Protein AF-A0AAD5UH05-F1 (afdb_monomer_lite)

Sequence (120 aa):
MGGALALFAAIDFDDRWGMQERFSIYTYGLPRSGNADWAQYVGGLSFHDRIYRYSNKVPHLPFMFLGYRHVGQEYQIQDSGTLSKCVDAPGEDESPACLNDFYELNYFKHTYYFGEHTDC

Secondary structure (DSSP, 8-state):
-HHHHHHHHHHHHHHHH--GGG--EEEESPPP-EEHHHHHHHHTSTTGGGEEEEE-S---SS-GGGTEE--SEEEEEPTTS-EEE--PPTT-SS-HHHH--GGG--GGGGGEETTEES--

Organism: NCBI:txid261099

Radius of gyration: 14.28 Å; chains: 1; bounding box: 35×25×42 Å

pLDDT: mean 84.19, std 8.8, range [56.5, 93.56]

Structure (mmCIF, N/CA/C/O backbone):
data_AF-A0AAD5UH05-F1
#
_entry.id   AF-A0AAD5UH05-F1
#
loop_
_atom_site.group_PDB
_atom_site.id
_atom_site.type_symbol
_atom_site.label_atom_id
_atom_site.label_alt_id
_atom_site.label_comp_id
_atom_site.label_asym_id
_atom_site.label_entity_id
_atom_site.label_seq_id
_atom_site.pdbx_PDB_ins_code
_atom_site.Cartn_x
_atom_site.Cartn_y
_atom_site.Cartn_z
_atom_site.occupancy
_atom_site.B_iso_or_equiv
_atom_site.auth_seq_id
_atom_site.auth_comp_id
_atom_site.auth_asym_id
_atom_site.auth_atom_id
_atom_site.pdbx_PDB_model_num
ATOM 1 N N . MET A 1 1 ? 6.592 -10.128 0.812 1.00 74.88 1 MET A N 1
ATOM 2 C CA . MET A 1 1 ? 5.303 -10.589 1.400 1.00 74.88 1 MET A CA 1
ATOM 3 C C . MET A 1 1 ? 4.946 -9.962 2.758 1.00 74.88 1 MET A C 1
ATOM 5 O O . MET A 1 1 ? 3.824 -10.160 3.207 1.00 74.88 1 MET A O 1
ATOM 9 N N . GLY A 1 2 ? 5.809 -9.158 3.396 1.00 87.50 2 GLY A N 1
ATOM 10 C CA . GLY A 1 2 ? 5.472 -8.502 4.672 1.00 87.50 2 GLY A CA 1
ATOM 11 C C . GLY A 1 2 ? 4.301 -7.509 4.605 1.00 87.50 2 GLY A C 1
ATOM 12 O O . GLY A 1 2 ? 3.571 -7.378 5.580 1.00 87.50 2 GLY A O 1
ATOM 13 N N . GLY A 1 3 ? 4.057 -6.873 3.451 1.00 88.19 3 GLY A N 1
ATOM 14 C CA . GLY A 1 3 ? 2.970 -5.896 3.299 1.00 88.19 3 GLY A CA 1
ATOM 15 C C . GLY A 1 3 ? 1.572 -6.468 3.566 1.00 88.19 3 GLY A C 1
ATOM 16 O O . GLY A 1 3 ? 0.785 -5.843 4.269 1.00 88.19 3 GLY A O 1
ATOM 17 N N . ALA A 1 4 ? 1.274 -7.674 3.067 1.00 91.75 4 ALA A N 1
ATOM 18 C CA . ALA A 1 4 ? -0.031 -8.303 3.289 1.00 91.75 4 ALA A CA 1
ATOM 19 C C . ALA A 1 4 ? -0.240 -8.673 4.766 1.00 91.75 4 ALA A C 1
ATOM 21 O O . ALA A 1 4 ? -1.312 -8.445 5.316 1.00 91.75 4 ALA A O 1
ATOM 22 N N . LEU A 1 5 ? 0.809 -9.172 5.429 1.00 93.56 5 LEU A N 1
ATOM 23 C CA . LEU A 1 5 ? 0.771 -9.471 6.862 1.00 93.56 5 LEU A CA 1
ATOM 24 C C . LEU A 1 5 ? 0.570 -8.210 7.704 1.00 93.56 5 LEU A C 1
ATOM 26 O O . LEU A 1 5 ? -0.231 -8.235 8.630 1.00 93.56 5 LEU A O 1
ATOM 30 N N . ALA A 1 6 ? 1.252 -7.111 7.370 1.00 93.19 6 ALA A N 1
ATOM 31 C CA . ALA A 1 6 ? 1.088 -5.837 8.068 1.00 93.19 6 ALA A CA 1
ATOM 32 C C . ALA A 1 6 ? -0.348 -5.302 7.950 1.00 93.19 6 ALA A C 1
ATOM 34 O O . ALA A 1 6 ? -0.915 -4.851 8.942 1.00 93.19 6 ALA A O 1
ATOM 35 N N . LEU A 1 7 ? -0.954 -5.410 6.762 1.00 92.75 7 LEU A N 1
ATOM 36 C CA . LEU A 1 7 ? -2.354 -5.046 6.541 1.00 92.75 7 LEU A CA 1
ATOM 37 C C . LEU A 1 7 ? -3.300 -5.894 7.404 1.00 92.75 7 LEU A C 1
ATOM 39 O O . LEU A 1 7 ? -4.139 -5.342 8.110 1.00 92.75 7 LEU A O 1
ATOM 43 N N . PHE A 1 8 ? -3.156 -7.222 7.376 1.00 93.12 8 PHE A N 1
ATOM 44 C CA . PHE A 1 8 ? -4.010 -8.109 8.171 1.00 93.12 8 PHE A CA 1
ATOM 45 C C . PHE A 1 8 ? -3.830 -7.893 9.674 1.00 93.12 8 PHE A C 1
ATOM 47 O O . PHE A 1 8 ? -4.817 -7.838 10.399 1.00 93.12 8 PHE A O 1
ATOM 54 N N . ALA A 1 9 ? -2.590 -7.717 10.135 1.00 92.88 9 ALA A N 1
ATOM 55 C CA . ALA A 1 9 ? -2.296 -7.445 11.536 1.00 92.88 9 ALA A CA 1
ATOM 56 C C . ALA A 1 9 ? -2.910 -6.120 11.998 1.00 92.88 9 ALA A C 1
ATOM 58 O O . ALA A 1 9 ? -3.438 -6.053 13.100 1.00 92.88 9 ALA A O 1
ATOM 59 N N . ALA A 1 10 ? -2.880 -5.079 11.165 1.00 91.50 10 ALA A N 1
ATOM 60 C CA . ALA A 1 10 ? -3.489 -3.797 11.499 1.00 91.50 10 ALA A CA 1
ATOM 61 C C . ALA A 1 10 ? -5.022 -3.874 11.571 1.00 91.50 10 ALA A C 1
ATOM 63 O O . ALA A 1 10 ? -5.615 -3.266 12.455 1.00 91.50 10 ALA A O 1
ATOM 64 N N . ILE A 1 11 ? -5.658 -4.647 10.684 1.00 91.44 11 ILE A N 1
ATOM 65 C CA . ILE A 1 11 ? -7.109 -4.878 10.725 1.00 91.44 11 ILE A CA 1
ATOM 66 C C . ILE A 1 11 ? -7.498 -5.697 11.966 1.00 91.44 11 ILE A C 1
ATOM 68 O O . ILE A 1 11 ? -8.431 -5.315 12.660 1.00 91.44 11 ILE A O 1
ATOM 72 N N . ASP A 1 12 ? -6.770 -6.774 12.289 1.00 92.94 12 ASP A N 1
ATOM 73 C CA . ASP A 1 12 ? -6.995 -7.558 13.521 1.00 92.94 12 ASP A CA 1
ATOM 74 C C . ASP A 1 12 ? -6.756 -6.711 14.781 1.00 92.94 12 ASP A C 1
ATOM 76 O O . ASP A 1 12 ? -7.482 -6.823 15.767 1.00 92.94 12 ASP A O 1
ATOM 80 N N . PHE A 1 13 ? -5.765 -5.817 14.740 1.00 90.44 13 PHE A N 1
ATOM 81 C CA . PHE A 1 13 ? -5.491 -4.895 15.834 1.00 90.44 13 PHE A CA 1
ATOM 82 C C . PHE A 1 13 ? -6.619 -3.873 16.021 1.00 90.44 13 PHE A C 1
ATOM 84 O O . PHE A 1 13 ? -7.011 -3.572 17.151 1.00 90.44 13 PHE A O 1
ATOM 91 N N . ASP A 1 14 ? -7.175 -3.358 14.929 1.00 90.38 14 ASP A N 1
ATOM 92 C CA . ASP A 1 14 ? -8.325 -2.467 15.003 1.00 90.38 14 ASP A CA 1
ATOM 93 C C . ASP A 1 14 ? -9.570 -3.172 15.550 1.00 90.38 14 ASP A C 1
ATOM 95 O O . ASP A 1 14 ? -10.186 -2.680 16.492 1.00 90.38 14 ASP A O 1
ATOM 99 N N . ASP A 1 15 ? -9.881 -4.362 15.035 1.00 89.56 15 ASP A N 1
ATOM 100 C CA . ASP A 1 15 ? -11.053 -5.146 15.439 1.00 89.56 15 ASP A CA 1
ATOM 101 C C . ASP A 1 15 ? -11.049 -5.474 16.944 1.00 89.56 15 ASP A C 1
ATOM 103 O O . ASP A 1 15 ? -12.074 -5.390 17.623 1.00 89.56 15 ASP A O 1
ATOM 107 N N . ARG A 1 16 ? -9.873 -5.779 17.508 1.00 91.12 16 ARG A N 1
ATOM 108 C CA . ARG A 1 16 ? -9.739 -6.150 18.927 1.00 91.12 16 ARG A CA 1
ATOM 109 C C . ARG A 1 16 ? -9.698 -4.970 19.888 1.00 91.12 16 ARG A C 1
ATOM 111 O O . ARG A 1 16 ? -10.139 -5.114 21.030 1.00 91.12 16 ARG A O 1
ATOM 118 N N . TRP A 1 17 ? -9.104 -3.849 19.481 1.00 89.38 17 TRP A N 1
ATOM 119 C CA . TRP A 1 17 ? -8.770 -2.752 20.401 1.00 89.38 17 TRP A CA 1
ATOM 120 C C . TRP A 1 17 ? -9.385 -1.398 20.028 1.00 89.38 17 TRP A C 1
ATOM 122 O O . TRP A 1 17 ? -9.259 -0.459 20.817 1.00 89.38 17 TRP A O 1
ATOM 132 N N . GLY A 1 18 ? -10.063 -1.276 18.884 1.00 85.06 18 GLY A N 1
ATOM 133 C CA . GLY A 1 18 ? -10.734 -0.046 18.444 1.00 85.06 18 GLY A CA 1
ATOM 134 C C . GLY A 1 18 ? -9.777 1.143 18.341 1.00 85.06 18 GLY A C 1
ATOM 135 O O . GLY A 1 18 ? -10.068 2.239 18.829 1.00 85.06 18 GLY A O 1
ATOM 136 N N . MET A 1 19 ? -8.581 0.911 17.795 1.00 81.44 19 MET A N 1
ATOM 137 C CA . MET A 1 19 ? -7.503 1.903 17.735 1.00 81.44 19 MET A CA 1
ATOM 138 C C . MET A 1 19 ? -7.424 2.607 16.382 1.00 81.44 19 MET A C 1
ATOM 140 O O . MET A 1 19 ? -6.382 3.194 16.072 1.00 81.44 19 MET A O 1
ATOM 144 N N . GLN A 1 20 ? -8.518 2.610 15.618 1.00 76.06 20 GLN A N 1
ATOM 145 C CA . GLN A 1 20 ? -8.557 3.070 14.237 1.00 76.06 20 GLN A CA 1
ATOM 146 C C . GLN A 1 20 ? -7.870 4.416 14.052 1.00 76.06 20 GLN A C 1
ATOM 148 O O . GLN A 1 20 ? -7.103 4.560 13.119 1.00 76.06 20 GLN A O 1
ATOM 153 N N . GLU A 1 21 ? -8.053 5.405 14.932 1.00 79.19 21 GLU A N 1
ATOM 154 C CA . GLU A 1 21 ? -7.508 6.771 14.800 1.00 79.19 21 GLU A CA 1
ATOM 155 C C . GLU A 1 21 ? -6.013 6.916 15.144 1.00 79.19 21 GLU A C 1
ATOM 157 O O . GLU A 1 21 ? -5.442 7.992 14.980 1.00 79.19 21 GLU A O 1
ATOM 162 N N . ARG A 1 22 ? -5.352 5.855 15.621 1.00 85.44 22 ARG A N 1
ATOM 163 C CA . ARG A 1 22 ? -4.004 5.946 16.217 1.00 85.44 22 ARG A CA 1
ATOM 164 C C . ARG A 1 22 ? -2.881 5.400 15.344 1.00 85.44 22 ARG A C 1
ATOM 166 O O . ARG A 1 22 ? -1.723 5.499 15.743 1.00 85.44 22 ARG A O 1
ATOM 173 N N . PHE A 1 23 ? -3.194 4.835 14.181 1.00 88.62 23 PHE A N 1
ATOM 174 C CA . PHE A 1 23 ? -2.191 4.274 13.282 1.00 88.62 23 PHE A CA 1
ATOM 175 C C . PHE A 1 23 ? -2.449 4.628 11.814 1.00 88.62 23 PHE A C 1
ATOM 177 O O . PHE A 1 23 ? -3.539 5.046 11.423 1.00 88.62 23 PHE A O 1
ATOM 184 N N . SER A 1 24 ? -1.408 4.444 11.012 1.00 91.88 24 SER A N 1
ATOM 185 C CA . SER A 1 24 ? -1.446 4.471 9.553 1.00 91.88 24 SER A CA 1
ATOM 186 C C . SER A 1 24 ? -0.672 3.257 9.056 1.00 91.88 24 SER A C 1
ATOM 188 O O . SER A 1 24 ? 0.322 2.861 9.671 1.00 91.88 24 SER A O 1
ATOM 190 N N . ILE A 1 25 ? -1.123 2.656 7.961 1.00 93.12 25 ILE A N 1
ATOM 191 C CA . ILE A 1 25 ? -0.509 1.462 7.385 1.00 93.12 25 ILE A CA 1
ATOM 192 C C . ILE A 1 25 ? 0.344 1.895 6.198 1.00 93.12 25 ILE A C 1
ATOM 194 O O . ILE A 1 25 ? -0.171 2.456 5.237 1.00 93.12 25 ILE A O 1
ATOM 198 N N . TYR A 1 26 ? 1.639 1.596 6.249 1.00 93.50 26 TYR A N 1
ATOM 199 C CA . TYR A 1 26 ? 2.570 1.811 5.144 1.00 93.50 26 TYR A CA 1
ATOM 200 C C . TYR A 1 26 ? 3.063 0.453 4.659 1.00 93.50 26 TYR A C 1
ATOM 202 O O . TYR A 1 26 ? 3.625 -0.323 5.432 1.00 93.50 26 TYR A O 1
ATOM 210 N N . THR A 1 27 ? 2.839 0.145 3.385 1.00 93.06 27 THR A N 1
ATOM 211 C CA . THR A 1 27 ? 3.261 -1.125 2.785 1.00 93.06 27 THR A CA 1
ATOM 212 C C . THR A 1 27 ? 4.108 -0.888 1.548 1.00 93.06 27 THR A C 1
ATOM 214 O O . THR A 1 27 ? 3.814 -0.005 0.751 1.00 93.06 27 THR A O 1
ATOM 217 N N . TYR A 1 28 ? 5.140 -1.707 1.373 1.00 90.81 28 TYR A N 1
ATOM 218 C CA . TYR A 1 28 ? 6.035 -1.673 0.219 1.00 90.81 28 TYR A CA 1
ATOM 219 C C . TYR A 1 28 ? 5.873 -2.978 -0.555 1.00 90.81 28 TYR A C 1
ATOM 221 O O . TYR A 1 28 ? 6.044 -4.062 0.011 1.00 90.81 28 TYR A O 1
ATOM 229 N N . GLY A 1 29 ? 5.454 -2.881 -1.817 1.00 88.31 29 GLY A N 1
ATOM 230 C CA . GLY A 1 29 ? 5.180 -4.047 -2.655 1.00 88.31 29 GLY A CA 1
ATOM 231 C C . GLY A 1 29 ? 4.057 -4.934 -2.114 1.00 88.31 29 GLY A C 1
ATOM 232 O O . GLY A 1 29 ? 4.193 -6.160 -2.108 1.00 88.31 29 GLY A O 1
ATOM 233 N N . LEU A 1 30 ? 2.978 -4.329 -1.603 1.00 90.00 30 LEU A N 1
ATOM 234 C CA . LEU A 1 30 ? 1.780 -5.058 -1.174 1.00 90.00 30 LEU A CA 1
ATOM 235 C C . LEU A 1 30 ? 1.166 -5.776 -2.391 1.00 90.00 30 LEU A C 1
ATOM 237 O O . LEU A 1 30 ? 0.816 -5.095 -3.351 1.00 90.00 30 LEU A O 1
ATOM 241 N N . PRO A 1 31 ? 1.037 -7.117 -2.371 1.00 89.69 31 PRO A N 1
ATOM 242 C CA . PRO A 1 31 ? 0.292 -7.840 -3.399 1.00 89.69 31 PRO A CA 1
ATOM 243 C C . PRO A 1 31 ? -1.221 -7.646 -3.228 1.00 89.69 31 PRO A C 1
ATOM 245 O O . PRO A 1 31 ? -1.686 -7.243 -2.156 1.00 89.69 31 PRO A O 1
ATOM 248 N N . ARG A 1 32 ? -2.011 -8.044 -4.233 1.00 89.88 32 ARG A N 1
ATOM 249 C CA . ARG A 1 32 ? -3.474 -8.139 -4.086 1.00 89.88 32 ARG A CA 1
ATOM 250 C C . ARG A 1 32 ? -3.810 -9.125 -2.973 1.00 89.88 32 ARG A C 1
ATOM 252 O O . ARG A 1 32 ? -3.438 -10.295 -3.035 1.00 89.88 32 ARG A O 1
ATOM 259 N N . SER A 1 33 ? -4.462 -8.626 -1.925 1.00 90.50 33 SER A N 1
ATOM 260 C CA . SER A 1 33 ? -4.603 -9.330 -0.646 1.00 90.50 33 SER A CA 1
ATOM 261 C C . SER A 1 33 ? -5.930 -10.069 -0.492 1.00 90.50 33 SER A C 1
ATOM 263 O O . SER A 1 33 ? -6.040 -10.926 0.380 1.00 90.50 33 SER A O 1
ATOM 265 N N . GLY A 1 34 ? -6.910 -9.804 -1.357 1.00 91.12 34 GLY A N 1
ATOM 266 C CA . GLY A 1 34 ? -8.204 -10.481 -1.332 1.00 91.12 34 GLY A CA 1
ATOM 267 C C . GLY A 1 34 ? -9.045 -10.195 -2.570 1.00 91.12 34 GLY A C 1
ATOM 268 O O . GLY A 1 34 ? -8.542 -9.656 -3.555 1.00 91.12 34 GLY A O 1
ATOM 269 N N . ASN A 1 35 ? -10.313 -10.601 -2.522 1.00 92.75 35 ASN A N 1
ATOM 270 C CA . ASN A 1 35 ? -11.287 -10.416 -3.598 1.00 92.75 35 ASN A CA 1
ATOM 271 C C . ASN A 1 35 ? -11.968 -9.030 -3.541 1.00 92.75 35 ASN A C 1
ATOM 273 O O . ASN A 1 35 ? -11.604 -8.177 -2.735 1.00 92.75 35 ASN A O 1
ATOM 277 N N . ALA A 1 36 ? -12.970 -8.806 -4.396 1.00 90.38 36 ALA A N 1
ATOM 278 C CA . ALA A 1 36 ? -13.746 -7.563 -4.399 1.00 90.38 36 ALA A CA 1
ATOM 279 C C . ALA A 1 36 ? -14.488 -7.307 -3.072 1.00 90.38 36 ALA A C 1
ATOM 281 O O . ALA A 1 36 ? -14.459 -6.184 -2.578 1.00 90.38 36 ALA A O 1
ATOM 282 N N . ASP A 1 37 ? -15.080 -8.337 -2.455 1.00 92.75 37 ASP A N 1
ATOM 283 C CA . ASP A 1 37 ? -15.775 -8.189 -1.165 1.00 92.75 37 ASP A CA 1
ATOM 284 C C . ASP A 1 37 ? -14.806 -7.761 -0.057 1.00 92.75 37 ASP A C 1
ATOM 286 O O . ASP A 1 37 ? -15.119 -6.905 0.767 1.00 92.75 37 ASP A O 1
ATOM 290 N N . TRP A 1 38 ? -13.595 -8.325 -0.064 1.00 91.75 38 TRP A N 1
ATOM 291 C CA . TRP A 1 38 ? -12.518 -7.920 0.832 1.00 91.75 38 TRP A CA 1
ATOM 292 C C . TRP A 1 38 ? -12.115 -6.461 0.614 1.00 91.75 38 TRP A C 1
ATOM 294 O O . TRP A 1 38 ? -11.982 -5.712 1.581 1.00 91.75 38 TRP A O 1
ATOM 304 N N . ALA A 1 39 ? -11.948 -6.034 -0.639 1.00 90.44 39 ALA A N 1
ATOM 305 C CA . ALA A 1 39 ? -11.605 -4.648 -0.935 1.00 90.44 39 ALA A CA 1
ATOM 306 C C . ALA A 1 39 ? -12.704 -3.675 -0.492 1.00 90.44 39 ALA A C 1
ATOM 308 O O . ALA A 1 39 ? -12.404 -2.647 0.116 1.00 90.44 39 ALA A O 1
ATOM 309 N N . GLN A 1 40 ? -13.970 -4.044 -0.694 1.00 91.00 40 GLN A N 1
ATOM 310 C CA . GLN A 1 40 ? -15.114 -3.275 -0.215 1.00 91.00 40 GLN A CA 1
ATOM 311 C C . GLN A 1 40 ? -15.160 -3.209 1.317 1.00 91.00 40 GLN A C 1
ATOM 313 O O . GLN A 1 40 ? -15.395 -2.137 1.873 1.00 91.00 40 GLN A O 1
ATOM 318 N N . TYR A 1 41 ? -14.904 -4.327 2.003 1.00 92.44 41 TYR A N 1
ATOM 319 C CA . TYR A 1 41 ? -14.813 -4.371 3.462 1.00 92.44 41 TYR A CA 1
ATOM 320 C C . TYR A 1 41 ? -13.735 -3.413 3.980 1.00 92.44 41 TYR A C 1
ATOM 322 O O . TYR A 1 41 ? -14.024 -2.572 4.829 1.00 92.44 41 TYR A O 1
ATOM 330 N N . VAL A 1 42 ? -12.520 -3.485 3.425 1.00 91.25 42 VAL A N 1
ATOM 331 C CA . VAL A 1 42 ? -11.411 -2.607 3.828 1.00 91.25 42 VAL A CA 1
ATOM 332 C C . VAL A 1 42 ? -11.716 -1.142 3.509 1.00 91.25 42 VAL A C 1
ATOM 334 O O . VAL A 1 42 ? -11.411 -0.279 4.327 1.00 91.25 42 VAL A O 1
ATOM 337 N N . GLY A 1 43 ? -12.360 -0.849 2.376 1.00 89.19 43 GLY A N 1
ATOM 338 C CA . GLY A 1 43 ? -12.817 0.501 2.024 1.00 89.19 43 GLY A CA 1
ATOM 339 C C . GLY A 1 43 ? -13.892 1.061 2.965 1.00 89.19 43 GLY A C 1
ATOM 340 O O . GLY A 1 43 ? -14.024 2.273 3.092 1.00 89.19 43 GLY A O 1
ATOM 341 N N . GLY A 1 44 ? -14.634 0.197 3.664 1.00 89.31 44 GLY A N 1
ATOM 342 C CA . GLY A 1 44 ? -15.590 0.589 4.701 1.00 89.31 44 GLY A CA 1
ATOM 343 C C . GLY A 1 44 ? -14.956 0.893 6.062 1.00 89.31 44 GLY A C 1
ATOM 344 O O . GLY A 1 44 ? -15.634 1.426 6.943 1.00 89.31 44 GLY A O 1
ATOM 345 N N . LEU A 1 45 ? -13.674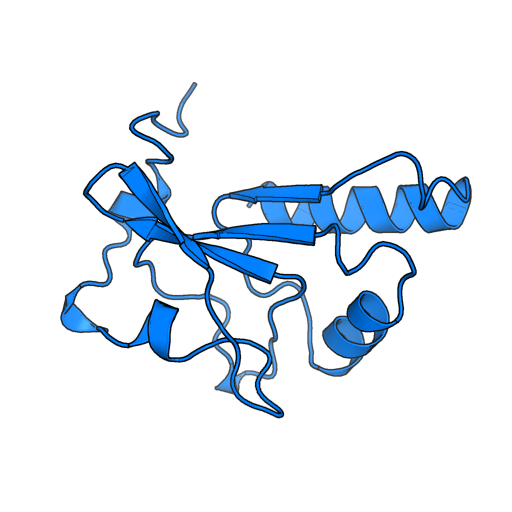 0.571 6.261 1.00 90.12 45 LEU A N 1
ATOM 346 C CA . LEU A 1 45 ? -12.985 0.831 7.522 1.00 90.12 45 LEU A CA 1
ATOM 347 C C . LEU A 1 45 ? -12.725 2.329 7.689 1.00 90.12 45 LEU A C 1
ATOM 349 O O . LEU A 1 45 ? -12.321 3.034 6.766 1.00 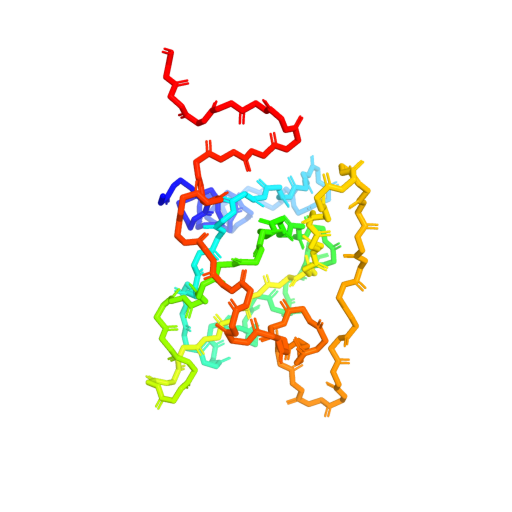90.12 45 LEU A O 1
ATOM 353 N N . SER A 1 46 ? -12.878 2.824 8.912 1.00 88.44 46 SER A N 1
ATOM 354 C CA . SER A 1 46 ? -12.667 4.241 9.254 1.00 88.44 46 SER A CA 1
ATOM 355 C C . SER A 1 46 ? -11.230 4.736 9.016 1.00 88.44 46 SER A C 1
ATOM 357 O O . SER A 1 46 ? -10.974 5.938 8.983 1.00 88.44 46 SER A O 1
ATOM 359 N N . PHE A 1 47 ? -10.272 3.822 8.850 1.00 88.44 47 PHE A N 1
ATOM 360 C CA . PHE A 1 47 ? -8.870 4.124 8.576 1.00 88.44 47 PHE A CA 1
ATOM 361 C C . PHE A 1 47 ? -8.434 3.810 7.138 1.00 88.44 47 PHE A C 1
ATOM 363 O O . PHE A 1 47 ? -7.237 3.880 6.862 1.00 88.44 47 PHE A O 1
ATOM 370 N N . HIS A 1 48 ? -9.354 3.499 6.216 1.00 86.25 48 HIS A N 1
ATOM 371 C CA . HIS A 1 48 ? -9.013 3.138 4.830 1.00 86.25 48 HIS A CA 1
ATOM 372 C C . HIS A 1 48 ? -8.152 4.201 4.119 1.00 86.25 48 HIS A C 1
ATOM 374 O O . HIS A 1 48 ? -7.178 3.858 3.449 1.00 86.25 48 HIS A O 1
ATOM 380 N N . ASP A 1 49 ? -8.423 5.488 4.361 1.00 85.62 49 ASP A N 1
ATOM 381 C CA . ASP A 1 49 ? -7.649 6.627 3.834 1.00 85.62 49 ASP A CA 1
ATOM 382 C C . ASP A 1 49 ? -6.208 6.708 4.366 1.00 85.62 49 ASP A C 1
ATOM 384 O O . ASP A 1 49 ? -5.386 7.485 3.879 1.00 85.62 49 ASP A O 1
ATOM 388 N N . ARG A 1 50 ? -5.883 5.919 5.394 1.00 87.06 50 ARG A N 1
ATOM 389 C CA . ARG A 1 50 ? -4.553 5.837 6.011 1.00 87.06 50 ARG A CA 1
ATOM 390 C C . ARG A 1 50 ? -3.814 4.556 5.646 1.00 87.06 50 ARG A C 1
ATOM 392 O O . ARG A 1 50 ? -2.847 4.191 6.316 1.00 87.06 50 ARG A O 1
ATOM 399 N N . ILE A 1 51 ? -4.256 3.885 4.587 1.00 89.06 51 ILE A N 1
ATOM 400 C CA . ILE A 1 51 ? -3.580 2.739 3.989 1.00 89.06 51 ILE A CA 1
ATOM 401 C C . ILE A 1 51 ? -2.803 3.236 2.771 1.00 89.06 51 ILE A C 1
ATOM 403 O O . ILE A 1 51 ? -3.379 3.538 1.728 1.00 89.06 51 ILE A O 1
ATOM 407 N N . TYR A 1 52 ? -1.485 3.311 2.920 1.00 90.56 52 TYR A N 1
ATOM 408 C CA . TYR A 1 52 ? -0.546 3.780 1.909 1.00 90.56 52 TYR A CA 1
ATOM 409 C C . TYR A 1 52 ? 0.233 2.587 1.346 1.00 90.56 52 TYR A C 1
ATOM 411 O O . TYR A 1 52 ? 0.976 1.906 2.064 1.00 90.56 52 TYR A O 1
ATOM 419 N N . ARG A 1 53 ? 0.073 2.322 0.049 1.00 90.19 53 ARG A N 1
ATOM 420 C CA . ARG A 1 53 ? 0.823 1.294 -0.681 1.00 90.19 53 ARG A CA 1
ATOM 421 C C . ARG A 1 53 ? 1.845 1.952 -1.589 1.00 90.19 53 ARG A C 1
ATOM 423 O O . ARG A 1 53 ? 1.482 2.723 -2.467 1.00 90.19 53 ARG A O 1
ATOM 430 N N . TYR A 1 54 ? 3.104 1.583 -1.420 1.00 89.62 54 TYR A N 1
ATOM 431 C CA . TYR A 1 54 ? 4.199 1.995 -2.280 1.00 89.62 54 TYR A CA 1
ATOM 432 C C . TYR A 1 54 ? 4.541 0.861 -3.234 1.00 89.62 54 TYR A C 1
ATOM 434 O O . TYR A 1 54 ? 4.805 -0.270 -2.810 1.00 89.62 54 TYR A O 1
ATOM 442 N N . SER A 1 55 ? 4.533 1.165 -4.523 1.00 85.50 55 SER A N 1
ATOM 443 C CA . SER A 1 55 ? 4.858 0.230 -5.593 1.00 85.50 55 SER A CA 1
ATOM 444 C C . SER A 1 55 ? 5.994 0.785 -6.446 1.00 85.50 55 SER A C 1
ATOM 446 O O . SER A 1 55 ? 6.198 1.991 -6.561 1.00 85.50 55 SER A O 1
ATOM 448 N N . ASN A 1 56 ? 6.751 -0.123 -7.050 1.00 82.38 56 ASN A N 1
ATOM 449 C CA . ASN A 1 56 ? 7.587 0.190 -8.203 1.00 82.38 56 ASN A CA 1
ATOM 450 C C . ASN A 1 56 ? 6.856 -0.280 -9.465 1.00 82.38 56 ASN A C 1
ATOM 452 O O . ASN A 1 56 ? 5.810 -0.919 -9.374 1.00 82.38 56 ASN A O 1
ATOM 456 N N . LYS A 1 57 ? 7.428 -0.036 -10.648 1.00 77.88 57 LYS A N 1
ATOM 457 C CA . LYS A 1 57 ? 6.973 -0.654 -11.907 1.00 77.88 57 LYS A CA 1
ATOM 458 C C . LYS A 1 57 ? 7.236 -2.167 -11.885 1.00 77.88 57 LYS A C 1
ATOM 460 O O . LYS A 1 57 ? 8.196 -2.651 -12.478 1.00 77.88 57 LYS A O 1
ATOM 465 N N . VAL A 1 58 ? 6.421 -2.910 -11.142 1.00 76.88 58 VAL A N 1
ATOM 466 C CA . VAL A 1 58 ? 6.453 -4.372 -11.015 1.00 76.88 58 VAL A CA 1
ATOM 467 C C . VAL A 1 58 ? 5.086 -4.935 -11.392 1.00 76.88 58 VAL A C 1
ATOM 469 O O . VAL A 1 58 ? 4.071 -4.290 -11.134 1.00 76.88 58 VAL A O 1
ATOM 472 N N . PRO A 1 59 ? 5.016 -6.135 -11.989 1.00 73.75 59 PRO A N 1
ATOM 473 C CA . PRO A 1 59 ? 3.731 -6.761 -12.254 1.00 73.75 59 PRO A CA 1
ATOM 474 C C . PRO A 1 59 ? 2.969 -6.978 -10.942 1.00 73.75 59 PRO A C 1
ATOM 476 O O . PRO A 1 59 ? 3.462 -7.646 -10.031 1.00 73.75 59 PRO A O 1
ATOM 479 N N . H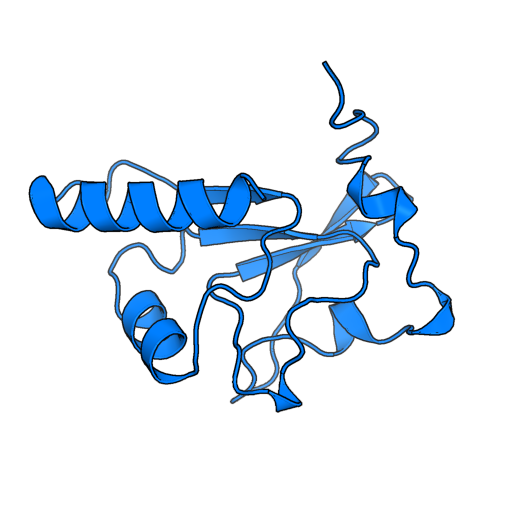IS A 1 60 ? 1.759 -6.431 -10.844 1.00 82.94 60 HIS A N 1
ATOM 480 C CA . HIS A 1 60 ? 0.900 -6.662 -9.687 1.00 82.94 60 HIS A CA 1
ATOM 481 C C . HIS A 1 60 ? 0.364 -8.095 -9.705 1.00 82.94 60 HIS A C 1
ATOM 483 O O . HIS A 1 60 ? -0.262 -8.531 -10.678 1.00 82.94 60 HIS A O 1
ATOM 489 N N . LEU A 1 61 ? 0.556 -8.805 -8.596 1.00 84.50 61 LEU A N 1
ATOM 490 C CA . LEU A 1 61 ? 0.123 -10.185 -8.389 1.00 84.50 61 LEU A CA 1
ATOM 491 C C . LEU A 1 61 ? -0.670 -10.308 -7.079 1.00 84.50 61 LEU A C 1
ATOM 493 O O . LEU A 1 61 ? -0.404 -9.544 -6.149 1.00 84.50 61 LEU A O 1
ATOM 497 N N . PRO A 1 62 ? -1.574 -11.298 -6.955 1.00 88.31 62 PRO A N 1
ATOM 498 C CA . PRO A 1 62 ? -2.178 -12.112 -8.026 1.00 88.31 62 PRO A CA 1
ATOM 499 C C . PRO A 1 62 ? -2.978 -11.263 -9.021 1.00 88.31 62 PRO A C 1
ATOM 501 O O . PRO A 1 62 ? -3.422 -10.194 -8.643 1.00 88.31 62 PRO A O 1
ATOM 504 N N . PHE A 1 63 ? -3.163 -11.689 -10.275 1.00 86.19 63 PHE A N 1
ATOM 505 C CA . PHE A 1 63 ? -3.803 -10.867 -11.322 1.00 86.19 63 PHE A CA 1
ATOM 506 C C . PHE A 1 63 ? -5.281 -10.506 -11.052 1.00 86.19 63 PHE A C 1
ATOM 508 O O . PHE A 1 63 ? -6.039 -11.322 -10.534 1.00 86.19 63 PHE A O 1
ATOM 515 N N . MET A 1 64 ? -5.727 -9.323 -11.505 1.00 85.38 64 MET A N 1
ATOM 516 C CA . MET A 1 64 ? -7.125 -8.858 -11.369 1.00 85.38 64 MET A CA 1
ATOM 517 C C . MET A 1 64 ? -8.165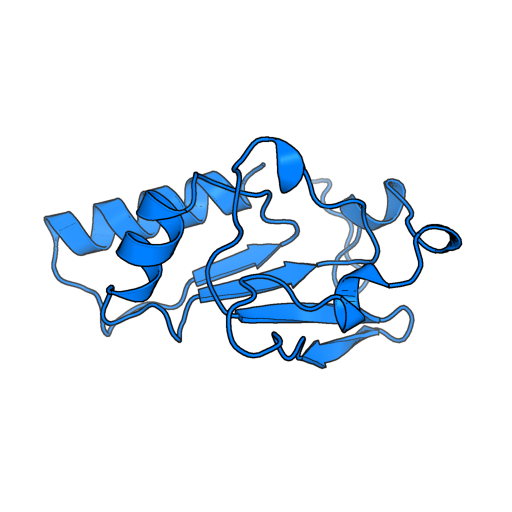 -9.785 -12.007 1.00 85.38 64 MET A C 1
ATOM 519 O O . MET A 1 64 ? -9.270 -9.916 -11.478 1.00 85.38 64 MET A O 1
ATOM 523 N N . PHE A 1 65 ? -7.838 -10.430 -13.134 1.00 86.56 65 PHE A N 1
ATOM 524 C CA . PHE A 1 65 ? -8.762 -11.342 -13.821 1.00 86.56 65 PHE A CA 1
ATOM 525 C C . PHE A 1 65 ? -9.054 -12.614 -13.010 1.00 86.56 65 PHE A C 1
ATOM 527 O O . PHE A 1 65 ? -10.040 -13.292 -13.275 1.00 86.56 65 PHE A O 1
ATOM 534 N N . LEU A 1 66 ? -8.227 -12.923 -12.003 1.00 89.75 66 LEU A N 1
ATOM 535 C CA . LEU A 1 66 ? -8.474 -14.000 -11.039 1.00 89.75 66 LEU A CA 1
ATOM 536 C C . LEU A 1 66 ? -9.415 -13.565 -9.900 1.00 89.75 66 LEU A C 1
ATOM 538 O O . LEU A 1 66 ? -9.633 -14.330 -8.967 1.00 89.75 66 LEU A O 1
ATOM 542 N N . GLY A 1 67 ? -9.952 -12.342 -9.950 1.00 89.00 67 GLY A N 1
ATOM 543 C CA . GLY A 1 67 ? -10.880 -11.806 -8.952 1.00 89.00 67 GLY A CA 1
ATOM 544 C C . GLY A 1 67 ? -10.213 -11.109 -7.766 1.00 89.00 67 GLY A C 1
ATOM 545 O O . GLY A 1 67 ? -10.918 -10.665 -6.866 1.00 89.00 67 GLY A O 1
ATOM 546 N N . TYR A 1 68 ? -8.884 -10.979 -7.762 1.00 90.50 68 TYR A N 1
ATOM 547 C CA . TYR A 1 68 ? -8.150 -10.279 -6.709 1.00 90.50 68 TYR A CA 1
ATOM 548 C C . TYR A 1 68 ? -8.160 -8.757 -6.917 1.00 90.50 68 TYR A C 1
ATOM 550 O O . TYR A 1 68 ? -8.157 -8.283 -8.059 1.00 90.50 68 TYR A O 1
ATOM 558 N N . ARG A 1 69 ? -8.140 -7.997 -5.817 1.00 89.06 69 ARG A N 1
ATOM 559 C CA . ARG A 1 69 ? -8.152 -6.526 -5.781 1.00 89.06 69 ARG A CA 1
ATOM 560 C C . ARG A 1 69 ? -7.127 -5.969 -4.789 1.00 89.06 69 ARG A C 1
ATOM 562 O O . ARG A 1 69 ? -6.805 -6.616 -3.787 1.00 89.06 69 ARG A O 1
ATOM 569 N N . HIS A 1 70 ? -6.587 -4.790 -5.091 1.00 88.94 70 HIS A N 1
ATOM 570 C CA . HIS A 1 70 ? -5.817 -3.993 -4.137 1.00 88.94 70 HIS A CA 1
ATOM 571 C C . HIS A 1 70 ? -6.733 -3.196 -3.201 1.00 88.94 70 HIS A C 1
ATOM 573 O O . HIS A 1 70 ? -7.928 -3.058 -3.439 1.00 88.94 70 HIS A O 1
ATOM 579 N N . VAL A 1 71 ? -6.144 -2.689 -2.113 1.00 89.56 71 VAL A N 1
ATOM 580 C CA . VAL A 1 71 ? -6.820 -1.861 -1.107 1.00 89.56 71 VAL A CA 1
ATOM 581 C C . VAL A 1 71 ? -5.946 -0.683 -0.697 1.00 89.56 71 VAL A C 1
ATOM 583 O O . VAL A 1 71 ? -4.724 -0.824 -0.611 1.00 89.56 71 VAL A O 1
ATOM 586 N N . GLY A 1 72 ? -6.562 0.457 -0.396 1.00 88.25 72 GLY A N 1
ATOM 587 C CA . GLY A 1 72 ? -5.851 1.671 -0.001 1.00 88.25 72 GLY A CA 1
ATOM 588 C C . GLY A 1 72 ? -5.172 2.394 -1.164 1.00 88.25 72 GLY A C 1
ATOM 589 O O . GLY A 1 72 ? -5.083 1.885 -2.284 1.00 88.25 72 GLY A O 1
ATOM 590 N N . GLN A 1 73 ? -4.664 3.587 -0.868 1.00 88.81 73 GLN A N 1
ATOM 591 C CA . GLN A 1 73 ? -4.105 4.503 -1.851 1.00 88.81 73 GLN A CA 1
ATOM 592 C C . GLN A 1 73 ? -2.720 4.050 -2.328 1.00 88.81 73 GLN A C 1
ATOM 594 O O . GLN A 1 73 ? -1.800 3.854 -1.528 1.00 88.81 73 GLN A O 1
ATOM 599 N N . GLU A 1 74 ? -2.546 3.968 -3.647 1.00 88.56 74 GLU A N 1
ATOM 600 C CA . GLU A 1 74 ? -1.262 3.637 -4.261 1.00 88.56 74 GLU A CA 1
ATOM 601 C C . GLU A 1 74 ? -0.402 4.866 -4.562 1.00 88.56 74 GLU A C 1
ATOM 603 O O . GLU A 1 74 ? -0.882 5.900 -5.042 1.00 88.56 74 GLU A O 1
ATOM 608 N N . TYR A 1 75 ? 0.892 4.709 -4.303 1.00 89.25 75 TYR A N 1
ATOM 609 C CA . TYR A 1 75 ? 1.958 5.631 -4.645 1.00 89.25 75 TYR A CA 1
ATOM 610 C C . TYR A 1 75 ? 3.048 4.874 -5.397 1.00 89.25 75 TYR A C 1
ATOM 612 O O . TYR A 1 75 ? 3.704 3.989 -4.848 1.00 89.25 75 TYR A O 1
ATOM 620 N N . GLN A 1 76 ? 3.277 5.256 -6.645 1.00 88.00 76 GLN A N 1
ATOM 621 C CA . GLN A 1 76 ? 4.359 4.709 -7.444 1.00 88.00 76 GLN A CA 1
ATOM 622 C C . GLN A 1 76 ? 5.650 5.481 -7.164 1.00 88.00 76 GLN A C 1
ATOM 624 O O . GLN A 1 76 ? 5.697 6.709 -7.288 1.00 88.00 76 GLN A O 1
ATOM 629 N N . ILE A 1 77 ? 6.711 4.758 -6.824 1.00 88.12 77 ILE A N 1
ATOM 630 C CA . ILE A 1 77 ? 8.065 5.298 -6.738 1.00 88.12 77 ILE A CA 1
ATOM 631 C C . ILE A 1 77 ? 8.638 5.338 -8.158 1.00 88.12 77 ILE A C 1
ATOM 633 O O . ILE A 1 77 ? 8.726 4.321 -8.851 1.00 88.12 77 ILE A O 1
ATOM 637 N N . GLN A 1 78 ? 8.992 6.537 -8.612 1.00 83.44 78 GLN A N 1
ATOM 638 C CA . GLN A 1 78 ? 9.646 6.744 -9.900 1.00 83.44 78 GLN A CA 1
ATOM 639 C C . GLN A 1 78 ? 11.148 6.468 -9.798 1.00 83.44 78 GLN A C 1
ATOM 641 O O . GLN A 1 78 ? 11.735 6.568 -8.723 1.00 83.44 78 GLN A O 1
ATOM 646 N N . ASP A 1 79 ? 11.801 6.229 -10.936 1.00 78.19 79 ASP A N 1
ATOM 647 C CA . ASP A 1 79 ? 13.254 5.989 -10.996 1.00 78.19 79 ASP A CA 1
ATOM 648 C C . ASP A 1 79 ? 14.081 7.192 -10.510 1.00 78.19 79 ASP A C 1
ATOM 650 O O . ASP A 1 79 ? 15.224 7.042 -10.093 1.00 78.19 79 ASP A O 1
ATOM 654 N N . SER A 1 80 ? 13.482 8.385 -10.500 1.00 80.00 80 SER A N 1
ATOM 655 C CA . SER A 1 80 ? 14.044 9.600 -9.902 1.00 80.00 80 SER A CA 1
ATOM 656 C C . SER A 1 80 ? 13.967 9.641 -8.367 1.00 80.00 80 SER A C 1
ATOM 658 O O . SER A 1 80 ? 14.422 10.612 -7.768 1.00 80.00 80 SER A O 1
ATOM 660 N N . GLY A 1 81 ? 13.341 8.651 -7.722 1.00 77.31 81 GLY A N 1
ATOM 661 C CA . GLY A 1 81 ? 13.044 8.636 -6.285 1.00 77.31 81 GLY A CA 1
ATOM 662 C C . GLY A 1 81 ? 11.822 9.470 -5.881 1.00 77.31 81 GLY A C 1
ATOM 663 O O . GLY A 1 81 ? 11.500 9.564 -4.698 1.00 77.31 81 GLY A O 1
ATOM 664 N N . THR A 1 82 ? 11.121 10.077 -6.844 1.00 85.12 82 THR A N 1
ATOM 665 C CA . THR A 1 82 ? 9.914 10.879 -6.583 1.00 85.12 82 THR A CA 1
ATOM 666 C C . THR A 1 82 ? 8.676 9.990 -6.458 1.00 85.12 82 THR A C 1
ATOM 668 O O . THR A 1 82 ? 8.558 8.977 -7.146 1.00 85.12 82 THR A O 1
ATOM 671 N N . LEU A 1 83 ? 7.721 10.394 -5.619 1.00 88.19 83 LEU A N 1
ATOM 672 C CA . LEU A 1 83 ? 6.432 9.719 -5.475 1.00 88.19 83 LEU A CA 1
ATOM 673 C C . LEU A 1 83 ? 5.389 10.286 -6.438 1.00 88.19 83 LEU A C 1
ATOM 675 O O . LEU A 1 83 ? 5.130 11.488 -6.446 1.00 88.19 83 LEU A O 1
ATOM 679 N N . SER A 1 84 ? 4.755 9.406 -7.208 1.00 87.75 84 SER A N 1
ATOM 680 C CA . SER A 1 84 ? 3.558 9.711 -7.989 1.00 87.75 84 SER A CA 1
ATOM 681 C C . SER A 1 84 ? 2.339 9.095 -7.312 1.00 87.75 84 SER A C 1
ATOM 683 O O . SER A 1 84 ? 2.317 7.892 -7.061 1.00 87.75 84 SER A O 1
ATOM 685 N N . LYS A 1 85 ? 1.319 9.903 -7.009 1.00 87.69 85 LYS A N 1
ATOM 686 C CA . LYS A 1 85 ? 0.041 9.386 -6.507 1.00 87.69 85 LYS A CA 1
ATOM 687 C C . LYS A 1 85 ? -0.733 8.772 -7.673 1.00 87.69 85 LYS A C 1
ATOM 689 O O . LYS A 1 85 ? -1.039 9.470 -8.640 1.00 87.69 85 LYS A O 1
ATOM 694 N N . CYS A 1 86 ? -1.081 7.498 -7.563 1.00 84.75 86 CYS A N 1
ATOM 695 C CA . CYS A 1 86 ? -1.913 6.822 -8.550 1.00 84.75 86 CYS A CA 1
ATOM 696 C C . CYS A 1 86 ? -3.364 7.260 -8.357 1.00 84.75 86 CYS A C 1
ATOM 698 O O . CYS A 1 86 ? -3.911 7.127 -7.266 1.00 84.75 86 CYS A O 1
ATOM 700 N N . VAL A 1 87 ? -3.982 7.832 -9.387 1.00 79.75 87 VAL A N 1
ATOM 701 C CA . VAL A 1 87 ? -5.393 8.232 -9.319 1.00 79.75 87 VAL A CA 1
ATOM 702 C C . VAL A 1 87 ? -6.219 7.155 -9.991 1.00 79.75 87 VAL A C 1
ATOM 704 O O . VAL A 1 87 ? -6.128 6.977 -11.209 1.00 79.75 87 VAL A O 1
ATOM 707 N N . ASP A 1 88 ? -6.985 6.423 -9.194 1.00 72.88 88 ASP A N 1
ATOM 708 C CA . ASP A 1 88 ? -7.854 5.365 -9.691 1.00 72.88 88 ASP A CA 1
ATOM 709 C C . ASP A 1 88 ? -9.006 5.973 -10.503 1.00 72.88 88 ASP A C 1
ATOM 711 O O . ASP A 1 88 ? -9.518 7.055 -10.193 1.00 72.88 88 ASP A O 1
ATOM 715 N N . ALA A 1 89 ? -9.379 5.312 -11.600 1.00 67.38 89 ALA A N 1
ATOM 716 C CA . ALA A 1 89 ? -10.533 5.737 -12.381 1.00 67.38 89 ALA A CA 1
ATOM 717 C C . ALA A 1 89 ? -11.828 5.436 -11.600 1.00 67.38 89 ALA A C 1
ATOM 719 O O . ALA A 1 89 ? -11.847 4.523 -10.775 1.00 67.38 89 ALA A O 1
ATOM 720 N N . PRO A 1 90 ? -12.934 6.164 -11.843 1.00 61.62 90 PRO A N 1
ATOM 721 C CA . PRO A 1 90 ? -14.199 5.884 -11.168 1.00 61.62 90 PRO A CA 1
ATOM 722 C C . PRO A 1 90 ? -14.645 4.429 -11.388 1.00 61.62 90 PRO A C 1
ATOM 724 O O . PRO A 1 90 ? -14.933 4.043 -12.518 1.00 61.62 90 PRO A O 1
ATOM 727 N N . GLY A 1 91 ? -14.724 3.645 -10.309 1.00 61.94 91 GLY A N 1
ATOM 728 C CA . GLY A 1 91 ? -15.098 2.225 -10.354 1.00 61.94 91 GLY A CA 1
ATOM 729 C C . GLY A 1 91 ? -13.934 1.243 -10.533 1.00 61.94 91 GLY A C 1
ATOM 730 O O . GLY A 1 91 ? -14.189 0.047 -10.649 1.00 61.94 91 GLY A O 1
ATOM 731 N N . GLU A 1 92 ? -12.690 1.724 -10.537 1.00 68.31 92 GLU A N 1
ATOM 732 C CA . GLU A 1 92 ? -11.485 0.892 -10.542 1.00 68.31 92 GLU A CA 1
ATOM 733 C C . GLU A 1 92 ? -10.797 0.936 -9.173 1.00 68.31 92 GLU A C 1
ATOM 735 O O . GLU A 1 92 ? -10.733 1.983 -8.534 1.00 68.31 92 GLU A O 1
ATOM 740 N N . ASP A 1 93 ? -10.245 -0.202 -8.752 1.00 66.81 93 ASP A N 1
ATOM 741 C CA . ASP A 1 93 ? -9.491 -0.333 -7.493 1.00 66.81 93 ASP A CA 1
ATOM 742 C C . ASP A 1 93 ? -7.973 -0.133 -7.697 1.00 66.81 93 ASP A C 1
ATOM 744 O O . ASP A 1 93 ? -7.194 -0.141 -6.741 1.00 66.81 93 ASP A O 1
ATOM 748 N N . GLU A 1 94 ? -7.543 -0.010 -8.958 1.00 71.94 94 GLU A N 1
ATOM 749 C CA . GLU A 1 94 ? -6.162 0.246 -9.366 1.00 71.94 94 GLU A CA 1
ATOM 750 C C . GLU A 1 94 ? -6.124 1.103 -10.633 1.00 71.94 94 GLU A C 1
ATOM 752 O O . GLU A 1 94 ? -6.728 0.777 -11.658 1.00 71.94 94 GLU A O 1
ATOM 757 N N . SER A 1 95 ? -5.353 2.184 -10.592 1.00 71.75 95 SER A N 1
ATOM 758 C CA . SER A 1 95 ? -5.143 3.036 -11.752 1.00 71.75 95 SER A CA 1
ATOM 759 C C . SER A 1 95 ? -4.298 2.342 -12.825 1.00 71.75 95 SER A C 1
ATOM 761 O O . SER A 1 95 ? -3.147 1.970 -12.552 1.00 71.75 95 SER A O 1
ATOM 763 N N . PRO A 1 96 ? -4.763 2.304 -14.091 1.00 67.88 96 PRO A N 1
ATOM 764 C CA . PRO A 1 96 ? -3.908 1.950 -15.214 1.00 67.88 96 PRO A CA 1
ATOM 765 C C . PRO A 1 96 ? -2.668 2.846 -15.251 1.00 67.88 96 PRO A C 1
ATOM 767 O O . PRO A 1 96 ? -1.591 2.375 -15.575 1.00 67.88 96 PRO A O 1
ATOM 770 N N . ALA A 1 97 ? -2.763 4.115 -14.829 1.00 66.00 97 ALA A N 1
ATOM 771 C CA . ALA A 1 97 ? -1.650 5.065 -14.884 1.00 66.00 97 ALA A CA 1
ATOM 772 C C . ALA A 1 97 ? -0.373 4.575 -14.176 1.00 66.00 97 ALA A C 1
ATOM 774 O O . ALA A 1 97 ? 0.722 4.892 -14.634 1.00 66.00 97 ALA A O 1
ATOM 775 N N . CYS A 1 98 ? -0.499 3.766 -13.118 1.00 73.06 98 CYS A N 1
ATOM 776 C CA . CYS A 1 98 ? 0.641 3.189 -12.398 1.00 73.06 98 CYS A CA 1
ATOM 777 C C . CYS A 1 98 ? 1.062 1.795 -12.894 1.00 73.06 98 CYS A C 1
ATOM 779 O O . CYS A 1 98 ? 2.133 1.310 -12.532 1.00 73.06 98 CYS A O 1
ATOM 781 N N . LEU A 1 99 ? 0.271 1.200 -13.790 1.00 67.06 99 LEU A N 1
ATOM 782 C CA . LEU A 1 99 ? 0.483 -0.106 -14.423 1.00 67.06 99 LEU A CA 1
ATOM 783 C C . LEU A 1 99 ? 0.751 -0.035 -15.937 1.00 67.06 99 LEU A C 1
ATOM 785 O O . LEU A 1 99 ? 1.020 -1.063 -16.555 1.00 67.06 99 LEU A O 1
ATOM 789 N N . ASN A 1 100 ? 0.648 1.150 -16.542 1.00 56.50 100 ASN A N 1
ATOM 790 C CA . ASN A 1 100 ? 0.384 1.305 -17.975 1.00 56.50 100 ASN A CA 1
ATOM 791 C C . ASN A 1 100 ? 1.524 0.881 -18.898 1.00 56.50 100 ASN A C 1
ATOM 793 O O . ASN A 1 100 ? 1.280 0.718 -20.092 1.00 56.50 100 ASN A O 1
ATOM 797 N N . ASP A 1 101 ? 2.737 0.685 -18.386 1.00 61.56 101 ASP A N 1
ATOM 798 C CA . ASP A 1 101 ? 3.855 0.275 -19.223 1.00 61.56 101 ASP A CA 1
ATOM 799 C C . ASP A 1 101 ? 4.342 -1.130 -18.872 1.00 61.56 101 ASP A C 1
ATOM 801 O O . ASP A 1 101 ? 5.251 -1.332 -18.066 1.00 61.56 101 A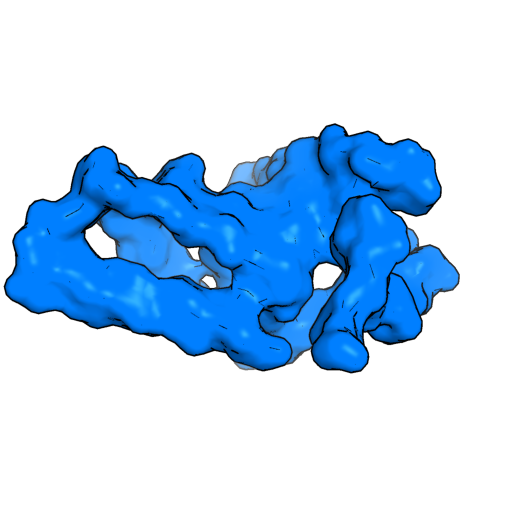SP A O 1
ATOM 805 N N . PHE A 1 102 ? 3.707 -2.120 -19.507 1.00 62.31 102 PHE A N 1
ATOM 806 C CA . PHE A 1 102 ? 4.084 -3.528 -19.391 1.00 62.31 102 PHE A CA 1
ATOM 807 C C . PHE A 1 102 ? 5.554 -3.771 -19.774 1.00 62.31 102 PHE A C 1
ATOM 809 O O . PHE A 1 102 ? 6.178 -4.689 -19.243 1.00 62.31 102 PHE A O 1
ATOM 816 N N . TYR A 1 103 ? 6.123 -2.945 -20.661 1.00 58.50 103 TYR A N 1
ATOM 817 C CA . TYR A 1 103 ? 7.513 -3.071 -21.107 1.00 58.50 103 TYR A CA 1
ATOM 818 C C . TYR A 1 103 ? 8.518 -2.517 -20.091 1.00 58.50 103 TYR A C 1
ATOM 820 O O . TYR A 1 103 ? 9.683 -2.912 -20.108 1.00 58.50 103 TYR A O 1
ATOM 828 N N . GLU A 1 104 ? 8.077 -1.650 -19.181 1.00 67.88 104 GLU A N 1
ATOM 829 C CA . GLU A 1 104 ? 8.904 -1.100 -18.103 1.00 67.88 104 GLU A CA 1
ATOM 830 C C . GLU A 1 104 ? 8.788 -1.888 -16.790 1.00 67.88 104 GLU A C 1
ATOM 832 O O . GLU A 1 104 ? 9.445 -1.550 -15.797 1.00 67.88 104 GLU A O 1
ATOM 837 N N . LEU A 1 105 ? 7.967 -2.945 -16.767 1.00 75.19 105 LEU A N 1
ATOM 838 C CA . LEU A 1 105 ? 7.834 -3.813 -15.606 1.00 75.19 105 LEU A CA 1
ATOM 839 C C . LEU A 1 105 ? 9.135 -4.577 -15.367 1.00 75.19 105 LEU A C 1
ATOM 841 O O . LEU A 1 105 ? 9.611 -5.334 -16.211 1.00 75.19 105 LEU A O 1
ATOM 845 N N . ASN A 1 106 ? 9.693 -4.422 -14.172 1.00 78.94 106 ASN A N 1
ATOM 846 C CA . ASN A 1 106 ? 10.940 -5.063 -13.798 1.00 78.94 106 ASN A CA 1
ATOM 847 C C . ASN A 1 106 ? 10.826 -5.669 -12.402 1.00 78.94 106 ASN A C 1
ATOM 849 O O . ASN A 1 106 ? 10.816 -4.953 -11.405 1.00 78.94 106 ASN A O 1
ATOM 853 N N . TYR A 1 107 ? 10.809 -7.002 -12.337 1.00 81.19 107 TYR A N 1
ATOM 854 C CA . TYR A 1 107 ? 10.744 -7.758 -11.085 1.00 81.19 107 TYR A CA 1
ATOM 855 C C . TYR A 1 107 ? 11.854 -7.381 -10.090 1.00 81.19 107 TYR A C 1
ATOM 857 O O . TYR A 1 107 ? 11.593 -7.318 -8.893 1.00 81.19 107 TYR A O 1
ATOM 865 N N . PHE A 1 108 ? 13.065 -7.060 -10.557 1.00 82.06 108 PHE A N 1
ATOM 866 C CA . PHE A 1 108 ? 14.177 -6.672 -9.682 1.00 82.06 108 PHE A CA 1
ATOM 867 C C . PHE A 1 108 ? 13.928 -5.348 -8.958 1.00 82.06 108 PHE A C 1
ATOM 869 O O . PHE A 1 108 ? 14.466 -5.137 -7.879 1.00 82.06 108 PHE A O 1
ATOM 876 N N . LYS A 1 109 ? 13.046 -4.478 -9.470 1.00 83.12 109 LYS A N 1
ATOM 877 C CA . LYS A 1 109 ? 12.635 -3.283 -8.720 1.00 83.12 109 LYS A CA 1
ATOM 878 C C . LYS A 1 109 ? 11.850 -3.641 -7.458 1.00 83.12 109 LYS A C 1
ATOM 880 O O . LYS A 1 109 ? 11.724 -2.805 -6.577 1.00 83.12 109 LYS A O 1
ATOM 885 N N . HIS A 1 110 ? 11.346 -4.868 -7.313 1.00 85.75 110 HIS A N 1
ATOM 886 C CA . HIS A 1 110 ? 10.704 -5.296 -6.071 1.00 85.75 110 HIS A CA 1
ATOM 887 C C . HIS A 1 110 ? 11.673 -5.350 -4.880 1.00 85.75 110 HIS A C 1
ATOM 889 O O . HIS A 1 110 ? 11.202 -5.337 -3.746 1.00 85.75 110 HIS A O 1
ATOM 895 N N . THR A 1 111 ? 12.991 -5.392 -5.114 1.00 87.44 111 THR A N 1
ATOM 896 C CA . THR A 1 111 ? 13.994 -5.449 -4.042 1.00 87.44 111 THR A CA 1
ATOM 897 C C . THR A 1 111 ? 14.568 -4.087 -3.661 1.00 87.44 111 THR A C 1
ATOM 899 O O . THR A 1 111 ? 15.401 -4.023 -2.766 1.00 87.44 111 THR A O 1
ATOM 902 N N . TYR A 1 112 ? 14.123 -2.992 -4.289 1.00 88.19 112 TYR A N 1
ATOM 903 C CA . TYR A 1 112 ? 14.615 -1.642 -4.002 1.00 88.19 112 TYR A CA 1
ATOM 904 C C . TYR A 1 112 ? 13.467 -0.664 -3.753 1.00 88.19 112 TYR A C 1
ATOM 906 O O . TYR A 1 112 ? 12.644 -0.445 -4.637 1.00 88.19 112 TYR A O 1
ATOM 914 N N . TYR A 1 113 ? 13.438 -0.002 -2.598 1.00 88.25 113 TYR A N 1
ATOM 915 C CA . TYR A 1 113 ? 12.484 1.075 -2.304 1.00 88.25 113 TYR A CA 1
ATO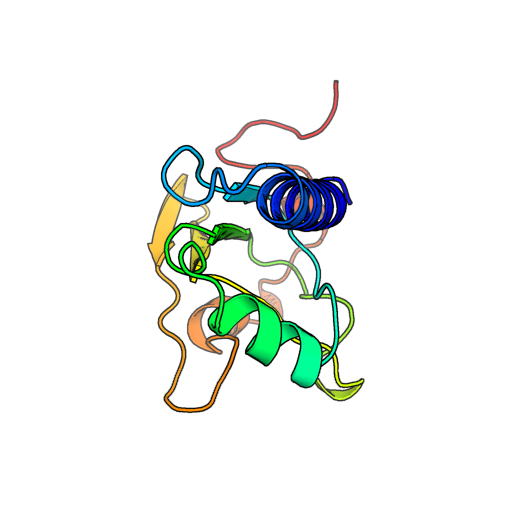M 916 C C . TYR A 1 113 ? 13.250 2.304 -1.825 1.00 88.25 113 TYR A C 1
ATOM 918 O O . TYR A 1 113 ? 14.046 2.213 -0.900 1.00 88.25 113 TYR A O 1
ATOM 926 N N . PHE A 1 114 ? 13.040 3.455 -2.473 1.00 87.25 114 PHE A N 1
ATOM 927 C CA . PHE A 1 114 ? 13.784 4.695 -2.192 1.00 87.25 114 PHE A CA 1
ATOM 928 C C . PHE A 1 114 ? 15.320 4.558 -2.240 1.00 87.25 114 PHE A C 1
ATOM 930 O O . PHE A 1 114 ? 16.032 5.277 -1.549 1.00 87.25 114 PHE A O 1
ATOM 937 N N . GLY A 1 115 ? 15.838 3.649 -3.072 1.00 84.69 115 GLY A N 1
ATOM 938 C CA . GLY A 1 115 ? 17.278 3.382 -3.181 1.00 84.69 115 GLY A CA 1
ATOM 939 C C . GLY A 1 115 ? 17.825 2.408 -2.134 1.00 84.69 115 GLY A C 1
ATOM 940 O O . GLY A 1 115 ? 18.968 1.981 -2.264 1.00 84.69 115 GLY A O 1
ATOM 941 N N . GLU A 1 116 ? 17.006 1.994 -1.167 1.00 87.06 116 GLU A N 1
ATOM 942 C CA . GLU A 1 116 ? 17.366 1.001 -0.156 1.00 87.06 116 GLU A CA 1
ATOM 943 C C . GLU A 1 116 ? 16.991 -0.406 -0.620 1.00 87.06 116 GLU A C 1
ATOM 945 O O . GLU A 1 116 ? 15.891 -0.629 -1.139 1.00 87.06 116 GLU A O 1
ATOM 950 N N . HIS A 1 117 ? 17.906 -1.358 -0.432 1.00 89.25 117 HIS A N 1
ATOM 951 C CA . HIS A 1 117 ? 17.649 -2.761 -0.744 1.00 89.25 117 HIS A CA 1
ATOM 952 C C . HIS A 1 117 ? 16.795 -3.411 0.350 1.00 89.25 117 HIS A C 1
ATOM 954 O O . HIS A 1 117 ? 16.919 -3.079 1.523 1.00 89.25 117 HIS A O 1
ATOM 960 N N . THR A 1 118 ? 15.940 -4.364 -0.016 1.00 84.62 118 THR A N 1
ATOM 961 C CA . THR A 1 118 ? 15.079 -5.085 0.938 1.00 84.62 118 THR A CA 1
ATOM 962 C C . THR A 1 118 ? 15.781 -6.226 1.678 1.00 84.62 118 THR A C 1
ATOM 964 O O . THR A 1 118 ? 15.133 -6.910 2.469 1.00 84.62 118 THR A O 1
ATOM 967 N N . ASP A 1 119 ? 17.062 -6.466 1.393 1.00 83.38 119 ASP A N 1
ATOM 968 C CA . ASP A 1 119 ? 17.866 -7.444 2.130 1.00 83.38 119 ASP A CA 1
ATOM 969 C C . ASP A 1 119 ? 18.344 -6.876 3.473 1.00 83.38 119 ASP A C 1
ATOM 971 O O . ASP A 1 119 ? 18.296 -5.670 3.713 1.00 83.38 119 ASP A O 1
ATOM 975 N N . CYS A 1 120 ? 18.784 -7.781 4.346 1.00 73.31 120 CYS A N 1
ATOM 976 C CA . CYS A 1 120 ? 19.285 -7.475 5.682 1.00 73.31 120 CYS A CA 1
ATOM 977 C C . CYS A 1 120 ? 20.734 -6.977 5.681 1.00 73.31 120 CYS A C 1
ATOM 979 O O . CYS A 1 120 ? 21.553 -7.551 4.926 1.00 73.31 120 CYS A O 1
#

InterPro domains:
  IPR002921 Fungal lipase-type domain [PF01764] (1-64)
  IPR029058 Alpha/Beta hydrolase fold [G3DSA:3.40.50.1820] (1-120)
  IPR029058 Alpha/Beta hydrolase fold [SSF53474] (1-120)
  IPR051218 Secreted Mono/Diacylglycerol Lipase [PTHR45856] (1-98)

Foldseek 3Di:
DVLLVQVVVVVVVCVVPVCLPPDAREEELDAQNAAPVVQVVLVPRPNQQRHEYEYELADHPPDVVVRTADGHWYWYQDPVRDTDTADPDVPHRGHCVRHVDPVPHDPVCSQDHSNDGVDD